Protein AF-A0A968TKN1-F1 (afdb_monomer)

pLDDT: mean 91.69, std 10.73, range [42.12, 97.62]

Solvent-accessible surface area (backbone atoms only — not comparable to full-atom val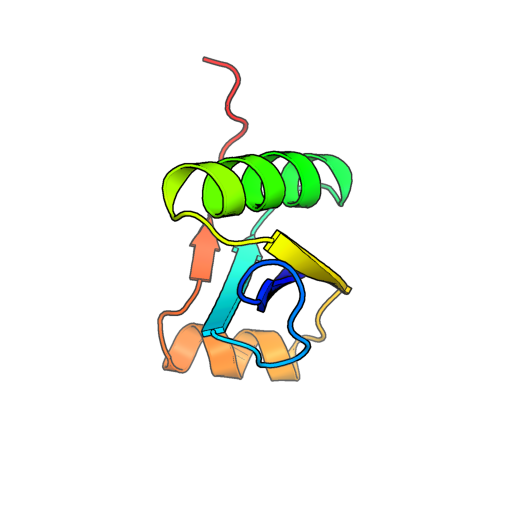ues): 4124 Å² total; per-residue (Å²): 81,32,38,38,33,26,16,44,76,97,53,89,56,76,74,48,68,39,35,35,41,45,97,46,70,68,61,46,48,56,52,44,49,54,51,18,60,77,71,69,36,34,69,70,46,78,41,82,58,53,73,72,56,50,55,52,34,58,75,70,64,36,62,44,78,57,71,76,89,82,124

Structure (mmCIF, N/CA/C/O backbone):
data_AF-A0A968TKN1-F1
#
_entry.id   AF-A0A968TKN1-F1
#
loop_
_atom_site.group_PDB
_atom_site.id
_atom_site.type_symbol
_atom_site.label_atom_id
_atom_site.label_alt_id
_atom_site.label_comp_id
_atom_site.label_asym_id
_atom_site.label_entity_id
_atom_site.label_seq_id
_atom_site.pdbx_PDB_ins_code
_atom_site.Cartn_x
_atom_site.Cartn_y
_atom_site.Cartn_z
_atom_site.occupancy
_atom_site.B_iso_or_equiv
_atom_site.auth_seq_id
_atom_site.auth_comp_id
_atom_site.auth_asym_id
_atom_site.auth_atom_id
_atom_site.pdbx_PDB_model_num
ATOM 1 N N . MET A 1 1 ? 5.745 -0.089 -8.232 1.00 9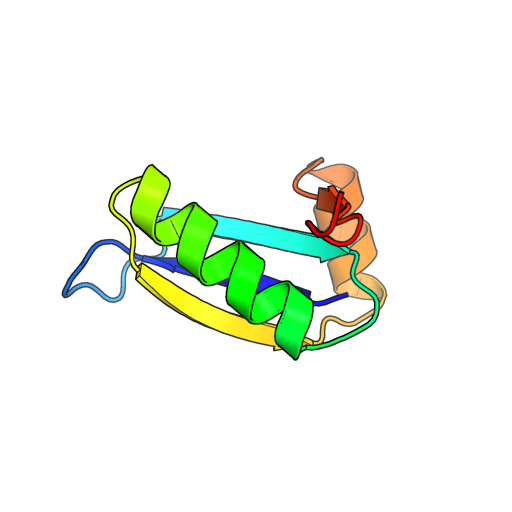3.44 1 MET A N 1
ATOM 2 C CA . MET A 1 1 ? 4.414 0.353 -7.765 1.00 93.44 1 MET A CA 1
ATOM 3 C C . MET A 1 1 ? 4.000 -0.571 -6.638 1.00 93.44 1 MET A C 1
ATOM 5 O O . MET A 1 1 ? 4.224 -1.772 -6.765 1.00 93.44 1 MET A O 1
ATOM 9 N N . TYR A 1 2 ? 3.427 -0.029 -5.570 1.00 97.19 2 TYR A N 1
ATOM 10 C CA . TYR A 1 2 ? 2.943 -0.804 -4.425 1.00 97.19 2 TYR A CA 1
ATOM 11 C C . TYR A 1 2 ? 1.510 -0.400 -4.104 1.00 97.19 2 TYR A C 1
ATOM 13 O O . TYR A 1 2 ? 1.180 0.776 -4.194 1.00 97.19 2 TYR A O 1
ATOM 21 N N . LEU A 1 3 ? 0.661 -1.353 -3.746 1.00 97.31 3 LEU A N 1
ATOM 22 C CA . LEU A 1 3 ? -0.655 -1.082 -3.192 1.00 97.31 3 LEU A CA 1
ATOM 23 C C . LEU A 1 3 ? -0.540 -1.031 -1.672 1.00 97.31 3 LEU A C 1
ATOM 25 O O . LEU A 1 3 ? -0.111 -2.006 -1.057 1.00 97.31 3 LEU A O 1
ATOM 29 N N . ALA A 1 4 ? -0.907 0.106 -1.092 1.00 97.50 4 ALA A N 1
ATOM 30 C CA . ALA A 1 4 ? -1.089 0.254 0.341 1.00 97.50 4 ALA A CA 1
ATOM 31 C C . ALA A 1 4 ? -2.577 0.116 0.669 1.00 97.50 4 ALA A C 1
ATOM 33 O O . ALA A 1 4 ? -3.405 0.843 0.117 1.00 97.50 4 ALA A O 1
ATOM 34 N N . GLU A 1 5 ? -2.898 -0.813 1.557 1.00 97.44 5 GLU A N 1
ATOM 35 C CA . GLU A 1 5 ? -4.249 -1.076 2.046 1.00 97.44 5 GLU A CA 1
ATOM 36 C C . GLU A 1 5 ? -4.340 -0.607 3.496 1.00 97.44 5 GLU A C 1
ATOM 38 O O . GLU A 1 5 ? -3.439 -0.866 4.296 1.00 97.44 5 GLU A O 1
ATOM 43 N N . PHE A 1 6 ? -5.418 0.091 3.836 1.00 97.62 6 PHE A N 1
ATOM 44 C CA . PHE A 1 6 ? -5.603 0.716 5.139 1.00 97.62 6 PHE A CA 1
ATOM 45 C C . PHE A 1 6 ? -6.873 0.203 5.807 1.00 97.62 6 PHE A C 1
ATOM 47 O O . PHE A 1 6 ? -7.890 0.003 5.139 1.00 97.62 6 PHE A O 1
ATOM 54 N N . ALA A 1 7 ? -6.826 0.055 7.128 1.00 97.38 7 ALA A N 1
ATOM 55 C CA . ALA A 1 7 ? -7.956 -0.334 7.971 1.00 97.38 7 ALA A CA 1
ATOM 56 C C . ALA A 1 7 ? -8.088 0.621 9.169 1.00 97.38 7 ALA A C 1
ATOM 58 O O . ALA A 1 7 ? -7.145 1.344 9.500 1.00 97.38 7 ALA A O 1
ATOM 59 N N . PHE A 1 8 ? -9.245 0.637 9.838 1.00 94.94 8 PHE A N 1
ATOM 60 C CA . PHE A 1 8 ? -9.342 1.306 11.140 1.00 94.94 8 PHE A CA 1
ATOM 61 C C . PHE A 1 8 ? -8.623 0.492 12.226 1.00 94.94 8 PHE A C 1
ATOM 63 O O . PHE A 1 8 ? -8.641 -0.743 12.157 1.00 94.94 8 PHE A O 1
ATOM 70 N N . PRO A 1 9 ? -8.059 1.155 13.256 1.00 94.00 9 PRO A N 1
ATOM 71 C CA . PRO A 1 9 ? -7.357 0.477 14.338 1.00 94.00 9 PRO A CA 1
ATOM 72 C C . PRO A 1 9 ? -8.164 -0.652 14.977 1.00 94.00 9 PRO A C 1
ATOM 74 O O . PRO A 1 9 ? -9.324 -0.472 15.354 1.00 94.00 9 PRO A O 1
ATOM 77 N N . GLY A 1 10 ? -7.538 -1.822 15.112 1.00 90.94 10 GLY A N 1
ATOM 78 C CA . GLY A 1 10 ? -8.157 -2.998 15.732 1.00 90.94 10 GLY A CA 1
ATOM 79 C C . GLY A 1 10 ? -9.241 -3.683 14.891 1.00 90.94 10 GLY A C 1
ATOM 80 O O . GLY A 1 10 ? -9.976 -4.518 15.421 1.00 90.94 10 GLY A O 1
ATOM 81 N N . THR A 1 11 ? -9.350 -3.360 13.600 1.00 91.88 11 THR A N 1
ATOM 82 C CA . THR A 1 11 ? -10.313 -3.979 12.677 1.00 91.88 11 THR A CA 1
ATOM 83 C C . THR A 1 11 ? -9.616 -4.619 11.479 1.00 91.88 11 THR A C 1
ATOM 85 O O . THR A 1 11 ? -8.477 -4.301 11.153 1.00 91.88 11 THR A O 1
ATOM 88 N N . THR A 1 12 ? -10.320 -5.523 10.801 1.00 87.44 12 THR A 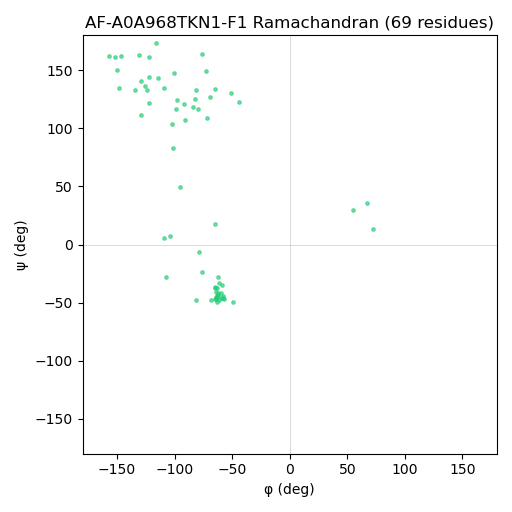N 1
ATOM 89 C CA . THR A 1 12 ? -9.914 -6.074 9.497 1.00 87.44 12 THR A CA 1
ATOM 90 C C . THR A 1 12 ? -10.719 -5.479 8.342 1.00 87.44 12 THR A C 1
ATOM 92 O O . THR A 1 12 ? -10.614 -5.942 7.207 1.00 87.44 12 THR A O 1
ATOM 95 N N . GLU A 1 13 ? -11.547 -4.470 8.620 1.00 92.12 13 GLU A N 1
ATOM 96 C CA . GLU A 1 13 ? -12.344 -3.793 7.606 1.00 92.12 13 GLU A CA 1
ATOM 97 C C . GLU A 1 13 ? -11.466 -2.787 6.863 1.00 92.12 13 GLU A C 1
ATOM 99 O O . GLU A 1 13 ? -10.950 -1.833 7.448 1.00 92.12 13 GLU A O 1
ATOM 104 N N . LEU A 1 14 ? -11.283 -3.019 5.562 1.00 94.62 14 LEU A N 1
ATOM 105 C CA . LEU A 1 14 ? -10.546 -2.105 4.702 1.00 94.62 14 LEU A CA 1
ATOM 106 C C . LEU A 1 14 ? -11.338 -0.815 4.509 1.00 94.62 14 LEU A C 1
ATOM 108 O O . LEU A 1 14 ? -12.487 -0.831 4.070 1.00 94.62 14 LEU A O 1
ATOM 112 N N . VAL A 1 15 ? -10.685 0.309 4.784 1.00 95.38 15 VAL A N 1
ATOM 113 C CA . VAL A 1 15 ? -11.285 1.646 4.697 1.00 95.38 15 VAL A CA 1
ATOM 114 C C . VAL A 1 15 ? -10.765 2.426 3.502 1.00 95.38 15 VAL A C 1
ATOM 116 O O . VAL A 1 15 ? -11.464 3.286 2.965 1.00 95.38 15 VAL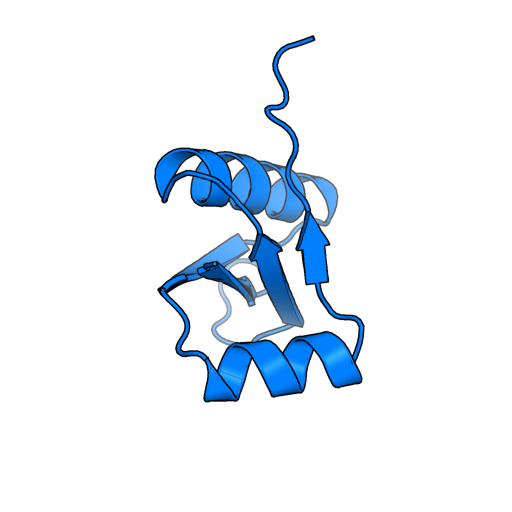 A O 1
ATOM 119 N N . ASN A 1 16 ? -9.535 2.142 3.070 1.00 94.75 16 ASN A N 1
ATOM 120 C CA . ASN A 1 16 ? -8.945 2.799 1.919 1.00 94.75 16 ASN A CA 1
ATOM 121 C C . ASN A 1 16 ? -7.833 1.956 1.292 1.00 94.75 16 ASN A C 1
ATOM 123 O O . ASN A 1 16 ? -7.267 1.059 1.910 1.00 94.75 16 ASN A O 1
ATOM 127 N N . GLU A 1 17 ? -7.503 2.294 0.055 1.00 95.56 17 GLU A N 1
ATOM 128 C CA . GLU A 1 17 ? -6.463 1.661 -0.740 1.00 95.56 17 GLU A CA 1
ATOM 129 C C . GLU A 1 17 ? -5.836 2.703 -1.675 1.00 95.56 17 GLU A C 1
ATOM 131 O O . GLU A 1 17 ? -6.545 3.482 -2.323 1.00 95.56 17 GLU A O 1
ATOM 136 N N . LEU A 1 18 ? -4.507 2.730 -1.756 1.00 96.25 18 LEU A N 1
ATOM 137 C CA . LEU A 1 18 ? -3.770 3.662 -2.607 1.00 96.25 18 LEU A CA 1
ATOM 138 C C . LEU A 1 18 ? -2.668 2.949 -3.373 1.00 96.25 18 LEU A C 1
ATOM 140 O O . LEU A 1 18 ? -1.856 2.228 -2.793 1.00 96.25 18 LEU A O 1
ATOM 144 N N . LEU A 1 19 ? -2.595 3.217 -4.676 1.00 97.19 19 LEU A N 1
ATOM 145 C CA . LEU A 1 19 ? -1.455 2.805 -5.474 1.00 97.19 19 LEU A CA 1
ATOM 146 C C . LEU A 1 19 ? -0.332 3.836 -5.359 1.00 97.19 19 LEU A C 1
ATOM 148 O O . LEU A 1 19 ? -0.486 4.987 -5.764 1.00 97.19 19 LEU A O 1
ATOM 152 N N . LEU A 1 20 ? 0.803 3.402 -4.832 1.00 96.81 20 LEU A N 1
ATOM 153 C CA . LEU A 1 20 ? 1.994 4.203 -4.602 1.00 96.81 20 LEU A CA 1
ATOM 154 C C . LEU A 1 20 ? 2.998 3.990 -5.739 1.00 96.81 20 LEU A C 1
ATOM 156 O O . LEU A 1 20 ? 3.532 2.889 -5.944 1.00 96.81 20 LEU A O 1
ATOM 160 N N . GLN A 1 21 ? 3.274 5.063 -6.476 1.00 95.25 21 GLN A N 1
ATOM 161 C CA . GLN A 1 21 ? 4.343 5.113 -7.464 1.00 95.25 21 GLN A CA 1
ATOM 162 C C . GLN A 1 21 ? 5.618 5.615 -6.786 1.00 95.25 21 GLN A C 1
ATOM 164 O O . GLN A 1 21 ? 5.729 6.786 -6.444 1.00 95.25 21 GLN A O 1
ATOM 169 N N . THR A 1 22 ? 6.567 4.705 -6.582 1.00 92.94 22 THR A N 1
ATOM 170 C CA . THR A 1 22 ? 7.815 4.933 -5.840 1.00 92.94 22 THR A CA 1
ATOM 171 C C . THR A 1 22 ? 8.955 4.104 -6.436 1.00 92.94 22 THR A C 1
ATOM 173 O O . THR A 1 22 ? 8.712 3.135 -7.168 1.00 92.94 22 THR A O 1
ATOM 176 N N . SER A 1 23 ? 10.189 4.493 -6.107 1.00 89.56 23 SER A N 1
ATOM 177 C CA . SER A 1 23 ? 11.426 3.814 -6.477 1.00 89.56 23 SER A CA 1
ATOM 178 C C . SER A 1 23 ? 11.711 2.543 -5.661 1.00 89.56 23 SER A C 1
ATOM 180 O O . SER A 1 23 ? 12.426 1.665 -6.145 1.00 89.56 23 SER A O 1
ATOM 182 N N . SER A 1 24 ? 11.153 2.407 -4.448 1.00 93.69 24 SER A N 1
ATOM 183 C CA . SER A 1 24 ? 11.450 1.288 -3.540 1.00 93.69 24 SER A CA 1
ATOM 184 C C . SER A 1 24 ? 10.293 0.940 -2.594 1.00 93.69 24 SER A C 1
ATOM 186 O O . SER A 1 24 ? 9.404 1.749 -2.350 1.00 93.69 24 SER A O 1
ATOM 188 N N . GLU A 1 25 ? 10.312 -0.270 -2.025 1.00 95.00 25 GLU A N 1
ATOM 189 C CA . GLU A 1 25 ? 9.346 -0.685 -0.991 1.00 95.00 25 GLU A CA 1
ATOM 190 C C . GLU A 1 25 ? 9.460 0.173 0.280 1.00 95.00 25 GLU A C 1
ATOM 192 O O . GLU A 1 25 ? 8.450 0.525 0.885 1.00 95.00 25 GLU A O 1
ATOM 197 N N . GLY A 1 26 ? 10.685 0.554 0.663 1.00 95.75 26 GLY A N 1
ATOM 198 C CA . GLY A 1 26 ? 10.942 1.354 1.863 1.00 95.75 26 GLY A CA 1
ATOM 199 C C . GLY A 1 26 ? 10.308 2.745 1.801 1.00 95.75 26 GLY A C 1
ATOM 200 O O . GLY A 1 26 ? 9.659 3.161 2.757 1.00 95.75 26 GLY A O 1
ATOM 201 N N . GLU A 1 27 ? 10.425 3.436 0.663 1.00 95.00 27 GLU A N 1
ATOM 202 C CA . GLU A 1 27 ? 9.735 4.715 0.436 1.00 95.00 27 GLU A CA 1
ATOM 203 C C . GLU A 1 27 ? 8.209 4.556 0.484 1.00 95.00 27 GLU A C 1
ATOM 205 O O . GLU A 1 27 ? 7.526 5.358 1.122 1.00 95.00 27 GLU A O 1
ATOM 210 N N . ALA A 1 28 ? 7.674 3.503 -0.147 1.00 96.06 28 ALA A N 1
ATOM 211 C CA . ALA A 1 28 ? 6.245 3.199 -0.096 1.00 96.06 28 ALA A CA 1
ATOM 212 C C . ALA A 1 28 ? 5.762 2.997 1.346 1.00 96.06 28 ALA A C 1
ATOM 214 O O . ALA A 1 28 ? 4.727 3.544 1.726 1.00 96.06 28 ALA A O 1
ATOM 215 N N . LYS A 1 29 ? 6.524 2.252 2.155 1.00 97.06 29 LYS A N 1
ATOM 216 C CA . LYS A 1 29 ? 6.198 1.987 3.557 1.00 97.06 29 LYS A CA 1
ATOM 217 C C . LYS A 1 29 ? 6.193 3.264 4.395 1.00 97.06 29 LYS A C 1
ATOM 219 O O . LYS A 1 29 ? 5.203 3.520 5.072 1.00 97.06 29 LYS A O 1
ATOM 224 N N . VAL A 1 30 ? 7.243 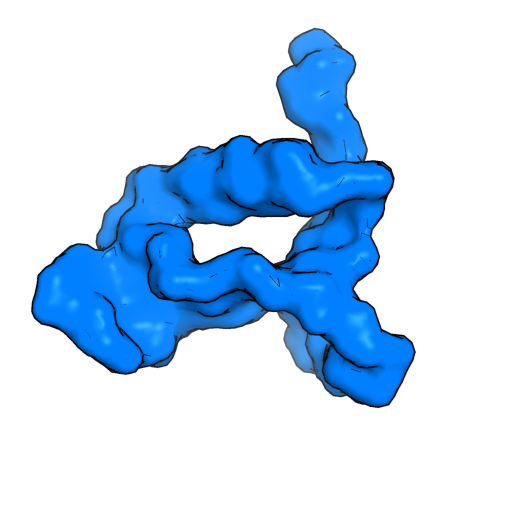4.085 4.304 1.00 96.00 30 VAL A N 1
ATOM 225 C CA . VAL A 1 30 ? 7.340 5.356 5.047 1.00 96.00 30 VAL A CA 1
ATOM 226 C C . VAL A 1 30 ? 6.164 6.275 4.718 1.00 96.00 30 VAL A C 1
ATOM 228 O O . VAL A 1 30 ? 5.526 6.819 5.620 1.00 96.00 30 VAL A O 1
ATOM 231 N N . PHE A 1 31 ? 5.838 6.422 3.431 1.00 95.81 31 PHE A N 1
ATOM 232 C CA . PHE A 1 31 ? 4.694 7.229 3.019 1.00 95.81 31 PHE A CA 1
ATOM 233 C C . PHE A 1 31 ? 3.371 6.652 3.534 1.00 95.81 31 PHE A C 1
ATOM 235 O O . PHE A 1 31 ? 2.546 7.394 4.064 1.00 95.81 31 PHE A O 1
ATOM 242 N N . ALA A 1 32 ? 3.160 5.341 3.388 1.00 97.00 32 ALA A N 1
ATOM 243 C CA . ALA A 1 32 ? 1.929 4.688 3.812 1.00 97.00 32 ALA A CA 1
ATOM 244 C C . ALA A 1 32 ? 1.708 4.813 5.329 1.00 97.00 32 ALA A C 1
ATOM 246 O O . ALA A 1 32 ? 0.599 5.124 5.755 1.00 97.00 3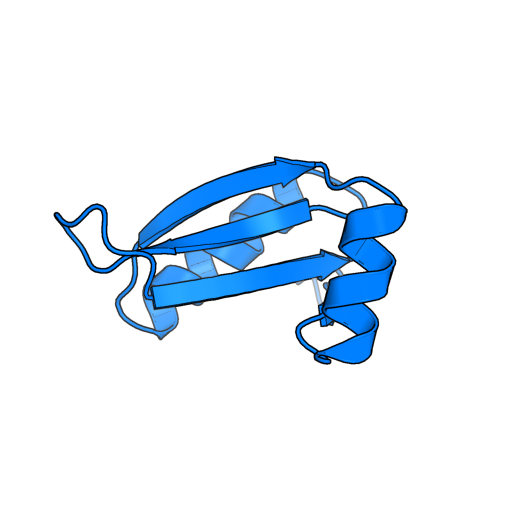2 ALA A O 1
ATOM 247 N N . GLU A 1 33 ? 2.754 4.654 6.141 1.00 96.69 33 GLU A N 1
ATOM 248 C CA . GLU A 1 33 ? 2.687 4.848 7.594 1.00 96.69 33 GLU A CA 1
ATOM 249 C C . GLU A 1 33 ? 2.340 6.300 7.962 1.00 96.69 33 GLU A C 1
ATOM 251 O O . GLU A 1 33 ? 1.447 6.528 8.779 1.00 96.69 33 GLU A O 1
ATOM 256 N N . ALA A 1 34 ? 2.974 7.287 7.320 1.00 96.06 34 ALA A N 1
ATOM 257 C CA . ALA A 1 34 ? 2.665 8.701 7.545 1.00 96.06 34 ALA A CA 1
ATOM 258 C C . ALA A 1 34 ? 1.230 9.062 7.114 1.00 96.06 34 ALA A C 1
ATOM 260 O O . ALA A 1 34 ? 0.523 9.791 7.812 1.00 96.06 34 ALA A O 1
ATOM 261 N N . TYR A 1 35 ? 0.774 8.526 5.978 1.00 95.81 35 TYR A N 1
ATOM 262 C CA . TYR A 1 35 ? -0.600 8.686 5.511 1.00 95.81 35 TYR A CA 1
ATOM 263 C C . TYR A 1 35 ? -1.595 8.084 6.511 1.00 95.81 35 TYR A C 1
ATOM 265 O O . TYR A 1 35 ? -2.546 8.756 6.903 1.00 95.81 35 TYR A O 1
ATOM 273 N N . ALA A 1 36 ? -1.355 6.856 6.976 1.00 96.62 36 ALA A N 1
ATOM 274 C CA . ALA A 1 36 ? -2.202 6.192 7.960 1.00 96.62 36 ALA A CA 1
ATOM 275 C C . ALA A 1 36 ? -2.327 7.024 9.251 1.00 96.62 36 ALA A C 1
ATOM 277 O O . ALA A 1 36 ? -3.441 7.297 9.697 1.00 96.62 36 ALA A O 1
ATOM 278 N N . GLN A 1 37 ? -1.206 7.531 9.781 1.00 95.62 37 GLN A N 1
ATOM 279 C CA . GLN A 1 37 ? -1.191 8.394 10.969 1.00 95.62 37 GLN A CA 1
ATOM 280 C C . GLN A 1 37 ? -1.998 9.683 10.778 1.00 95.62 37 GLN A C 1
ATOM 282 O O . GLN A 1 37 ? -2.809 10.028 11.636 1.00 95.62 37 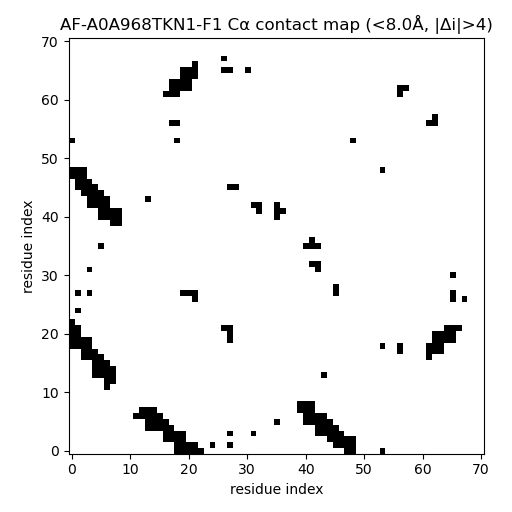GLN A O 1
ATOM 287 N N . ASN A 1 38 ? -1.825 10.369 9.644 1.00 96.06 38 ASN A N 1
ATOM 288 C CA . ASN A 1 38 ? -2.528 11.625 9.359 1.00 96.06 38 ASN A CA 1
ATOM 289 C C . ASN A 1 38 ? -4.055 11.469 9.299 1.00 96.06 38 ASN A C 1
ATOM 291 O O . ASN A 1 38 ? -4.776 12.427 9.576 1.00 96.06 38 ASN A O 1
ATOM 295 N N . TRP A 1 39 ? -4.549 10.281 8.944 1.00 94.69 39 TRP A N 1
ATOM 296 C CA . TRP A 1 39 ? -5.977 10.003 8.775 1.00 94.69 39 TRP A CA 1
ATOM 297 C C . TRP A 1 39 ? -6.565 9.099 9.869 1.00 94.69 39 TRP A C 1
ATOM 299 O O . TRP A 1 39 ? -7.735 8.731 9.781 1.00 94.69 39 TRP A O 1
ATOM 309 N N . GLY A 1 40 ? -5.791 8.749 10.903 1.00 95.38 40 GLY A N 1
ATOM 310 C CA . GLY A 1 40 ? -6.256 7.893 12.001 1.00 95.38 40 GLY A CA 1
ATOM 311 C C . GLY A 1 40 ? -6.558 6.451 11.576 1.00 95.38 40 GLY A C 1
ATOM 312 O O . GLY A 1 40 ? -7.505 5.844 12.075 1.00 95.38 40 GLY A O 1
ATOM 313 N N . MET A 1 41 ? -5.779 5.919 10.637 1.00 96.44 41 MET A N 1
ATOM 314 C CA . MET A 1 41 ? -5.878 4.551 10.120 1.00 96.44 41 MET A CA 1
ATOM 315 C C . MET A 1 41 ? -4.608 3.758 10.457 1.00 96.44 41 MET A C 1
ATOM 317 O O . MET A 1 41 ? -3.612 4.314 10.920 1.00 96.44 41 MET A O 1
ATOM 321 N N . GLU A 1 42 ? -4.624 2.461 10.167 1.00 96.50 42 GLU A N 1
ATOM 322 C CA . GLU A 1 42 ? -3.458 1.578 10.210 1.00 96.50 42 GLU A CA 1
ATOM 323 C C . GLU A 1 42 ? -3.117 1.083 8.802 1.00 96.50 42 GLU A C 1
ATOM 325 O O . GLU A 1 42 ? -4.005 0.811 7.990 1.00 96.50 42 GLU A O 1
ATOM 330 N N . LEU A 1 43 ? -1.819 0.958 8.512 1.00 96.94 43 LEU A N 1
ATOM 331 C CA . LEU A 1 43 ? -1.352 0.258 7.320 1.00 96.94 43 LEU A CA 1
ATOM 332 C C . LEU A 1 43 ? -1.590 -1.240 7.519 1.00 96.94 43 LEU A C 1
ATOM 334 O O . LEU A 1 43 ? -0.907 -1.882 8.315 1.00 96.94 43 LEU A O 1
ATOM 338 N N . PHE A 1 44 ? -2.556 -1.785 6.789 1.00 96.50 44 PHE A N 1
ATOM 339 C CA . PHE A 1 44 ? -2.930 -3.191 6.864 1.00 96.50 44 PHE A CA 1
ATOM 340 C C . PHE A 1 44 ? -1.985 -4.065 6.038 1.00 96.50 44 PHE A C 1
ATOM 342 O O . PHE A 1 44 ? -1.485 -5.082 6.517 1.00 96.50 44 PHE A O 1
ATOM 349 N N . ALA A 1 45 ? -1.717 -3.657 4.798 1.00 96.56 45 ALA A N 1
ATOM 350 C CA . ALA A 1 45 ? -0.830 -4.379 3.901 1.00 96.56 45 ALA A CA 1
ATOM 351 C C . ALA A 1 45 ? -0.132 -3.435 2.924 1.00 96.56 45 ALA A C 1
ATOM 353 O O . ALA A 1 45 ? -0.669 -2.400 2.527 1.00 96.56 45 ALA A O 1
ATOM 354 N N . LEU A 1 46 ? 1.074 -3.829 2.519 1.00 97.50 46 LEU A N 1
ATOM 355 C CA . LEU A 1 46 ? 1.825 -3.194 1.449 1.00 97.50 46 LEU A CA 1
ATOM 356 C C . LEU A 1 46 ? 2.268 -4.281 0.474 1.00 97.50 46 LEU A C 1
ATOM 358 O O . LEU A 1 46 ? 3.077 -5.138 0.825 1.00 97.50 46 LEU A O 1
ATOM 362 N N . THR A 1 47 ? 1.714 -4.276 -0.736 1.00 96.56 47 THR A N 1
ATOM 363 C CA . THR A 1 47 ? 1.925 -5.361 -1.702 1.00 96.56 47 THR A CA 1
ATOM 364 C C . THR A 1 47 ? 2.442 -4.835 -3.041 1.00 96.56 47 THR A C 1
ATOM 366 O O . THR A 1 47 ? 1.955 -3.817 -3.539 1.00 96.56 47 THR A O 1
ATOM 369 N N . PRO A 1 48 ? 3.440 -5.485 -3.666 1.00 95.62 48 PRO A N 1
ATOM 370 C CA . PRO A 1 48 ? 3.822 -5.153 -5.032 1.00 95.62 48 PRO A CA 1
ATOM 371 C C . PRO A 1 48 ? 2.663 -5.489 -5.976 1.00 95.62 48 PRO A C 1
ATOM 373 O O . PRO A 1 48 ? 2.072 -6.566 -5.903 1.00 95.62 48 PRO A O 1
ATOM 376 N N . VAL A 1 49 ? 2.339 -4.566 -6.878 1.00 94.19 49 VAL A N 1
ATOM 377 C CA . VAL A 1 49 ? 1.217 -4.724 -7.818 1.00 94.19 49 VAL A CA 1
ATOM 378 C C . VAL A 1 49 ? 1.665 -5.143 -9.207 1.00 94.19 49 VAL A C 1
ATOM 380 O O . VAL A 1 49 ? 2.705 -4.722 -9.710 1.00 94.19 49 VAL A O 1
ATOM 383 N N . SER A 1 50 ? 0.803 -5.914 -9.864 1.00 93.56 50 SER A N 1
ATOM 384 C CA . SER A 1 50 ? 0.927 -6.244 -11.285 1.00 93.56 50 SER A CA 1
ATOM 385 C C . SER A 1 50 ? 0.510 -5.084 -12.204 1.00 93.56 50 SER A C 1
ATOM 387 O O . SER A 1 50 ? -0.234 -4.178 -11.810 1.00 93.56 50 SER A O 1
ATOM 389 N N . ASP A 1 51 ? 0.892 -5.157 -13.481 1.00 90.50 51 ASP A N 1
ATOM 390 C CA . ASP A 1 51 ? 0.480 -4.190 -14.515 1.00 90.50 51 ASP A CA 1
ATOM 391 C C . ASP A 1 51 ? -1.045 -4.113 -14.684 1.00 90.50 51 ASP A C 1
ATOM 393 O O . ASP A 1 51 ? -1.622 -3.048 -14.925 1.00 90.50 51 ASP A O 1
ATOM 397 N N . ARG A 1 52 ? -1.738 -5.249 -14.527 1.00 89.62 52 ARG A N 1
ATOM 398 C CA . ARG A 1 52 ? -3.202 -5.306 -14.625 1.00 89.62 52 ARG A CA 1
ATOM 399 C C . ARG A 1 52 ? -3.869 -4.500 -13.513 1.00 89.62 52 ARG A C 1
ATOM 401 O O . ARG A 1 52 ? -4.782 -3.730 -13.804 1.00 89.62 52 ARG A O 1
ATOM 408 N N . GLN A 1 53 ? -3.419 -4.676 -12.270 1.00 89.25 53 GLN A N 1
ATOM 409 C CA . GLN A 1 53 ? -3.921 -3.910 -11.126 1.00 89.25 53 GLN A CA 1
ATOM 410 C C . GLN A 1 53 ? -3.593 -2.429 -11.299 1.00 89.25 53 GLN A C 1
ATOM 412 O O . GLN A 1 53 ? -4.480 -1.590 -11.187 1.00 89.25 53 GLN A O 1
ATOM 417 N N . THR A 1 54 ? -2.362 -2.110 -11.701 1.00 91.31 54 THR A N 1
ATOM 418 C CA . THR A 1 54 ? -1.921 -0.736 -11.972 1.00 91.31 54 THR A CA 1
ATOM 419 C C . THR A 1 54 ? -2.893 0.021 -12.886 1.00 91.31 54 THR A C 1
ATOM 421 O O . THR A 1 54 ? -3.367 1.107 -12.544 1.00 91.31 54 THR A O 1
ATOM 424 N N . ASN A 1 55 ? -3.287 -0.587 -14.007 1.00 91.69 55 ASN A N 1
ATOM 425 C CA . ASN A 1 55 ? -4.246 0.010 -14.939 1.00 91.69 55 ASN A CA 1
ATOM 426 C C . ASN A 1 55 ? -5.635 0.263 -14.326 1.00 91.69 55 ASN A C 1
ATOM 428 O O . ASN A 1 55 ? -6.307 1.223 -14.706 1.00 91.69 55 ASN A O 1
ATOM 432 N N . GLN A 1 56 ? -6.088 -0.581 -13.395 1.00 92.00 56 GLN A N 1
ATOM 433 C CA . GLN A 1 56 ? -7.364 -0.382 -12.704 1.00 92.00 56 GLN A CA 1
ATOM 434 C C . GLN A 1 56 ? -7.307 0.843 -11.784 1.00 92.00 56 GLN A C 1
ATOM 436 O O . GLN A 1 56 ? -8.180 1.706 -11.879 1.00 92.00 56 GLN A O 1
ATOM 441 N N . TYR A 1 57 ? -6.258 0.983 -10.971 1.00 91.62 57 TYR A N 1
ATOM 442 C CA . TYR A 1 57 ? -6.108 2.140 -10.077 1.00 91.62 57 TYR A CA 1
ATOM 443 C C . TYR A 1 57 ? -5.931 3.455 -10.839 1.00 91.62 57 TYR A C 1
ATOM 445 O O . TYR A 1 57 ? -6.510 4.464 -10.434 1.00 91.62 57 TYR A O 1
ATOM 453 N N . PHE A 1 58 ? -5.227 3.457 -11.978 1.00 90.81 58 PHE A N 1
ATOM 454 C CA . PHE A 1 58 ? -5.158 4.640 -12.844 1.00 90.81 58 PHE A CA 1
ATOM 455 C C . PHE A 1 58 ? -6.542 5.079 -13.336 1.00 90.81 58 PHE A C 1
ATOM 457 O O . PHE A 1 58 ? -6.853 6.270 -13.311 1.00 90.81 58 PHE A O 1
ATOM 464 N N . ARG A 1 59 ? -7.413 4.135 -13.724 1.00 93.44 59 ARG A N 1
ATOM 465 C CA . ARG A 1 59 ? -8.798 4.445 -14.131 1.00 93.44 59 ARG A CA 1
ATOM 466 C C . ARG A 1 59 ? -9.624 5.017 -12.982 1.00 93.44 59 ARG A C 1
ATOM 468 O O . ARG A 1 59 ? -10.419 5.924 -13.209 1.00 93.44 59 ARG A O 1
ATOM 475 N N . LEU A 1 60 ? -9.414 4.513 -11.767 1.00 92.06 60 LEU A N 1
ATOM 476 C CA . LEU A 1 60 ? -10.062 5.007 -10.549 1.00 92.06 60 LEU A CA 1
ATOM 477 C C . LEU A 1 60 ? -9.431 6.298 -10.006 1.00 92.06 60 LEU A C 1
ATOM 479 O O . LEU A 1 60 ? -9.959 6.871 -9.058 1.00 92.06 60 LEU A O 1
ATOM 483 N N . ARG A 1 61 ? -8.313 6.757 -10.589 1.00 90.12 61 ARG A N 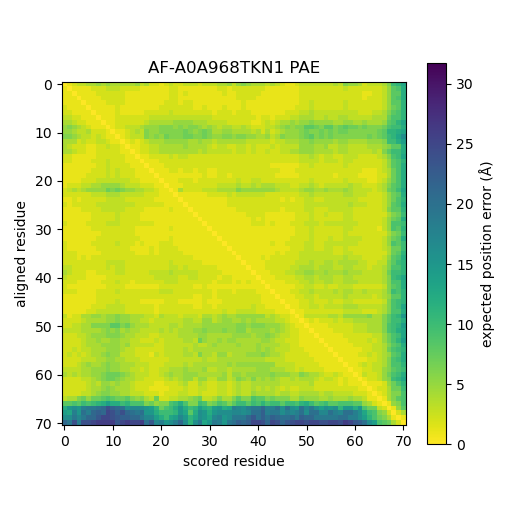1
ATOM 484 C CA . ARG A 1 61 ? -7.506 7.896 -10.117 1.00 90.12 61 ARG A CA 1
ATOM 485 C C . ARG A 1 61 ? -7.051 7.760 -8.656 1.00 90.12 61 ARG A C 1
ATOM 487 O O . ARG A 1 61 ? -6.839 8.758 -7.977 1.00 90.12 61 ARG A O 1
ATOM 494 N N . LYS A 1 62 ? -6.865 6.524 -8.188 1.00 91.50 62 LYS A N 1
ATOM 495 C CA . LYS A 1 62 ? -6.353 6.185 -6.850 1.00 91.50 62 LYS A CA 1
ATOM 496 C C . LYS A 1 62 ? -4.838 5.944 -6.889 1.00 91.50 62 LYS A C 1
ATOM 498 O O . LYS A 1 62 ? -4.357 4.898 -6.457 1.00 91.50 62 LYS A O 1
ATOM 503 N N . VAL A 1 63 ? -4.094 6.872 -7.490 1.00 93.69 63 VAL A N 1
ATOM 504 C CA . VAL A 1 63 ? -2.637 6.765 -7.658 1.00 93.69 63 VAL A CA 1
ATOM 505 C C . VAL A 1 63 ? -1.968 7.988 -7.056 1.00 93.69 63 VAL A C 1
ATOM 507 O O . VAL A 1 63 ? -2.381 9.114 -7.328 1.00 93.69 63 VAL A O 1
ATOM 510 N N . VAL A 1 64 ? -0.927 7.757 -6.263 1.00 93.75 64 VAL A N 1
ATOM 511 C CA . VAL A 1 64 ? -0.103 8.796 -5.648 1.00 93.75 64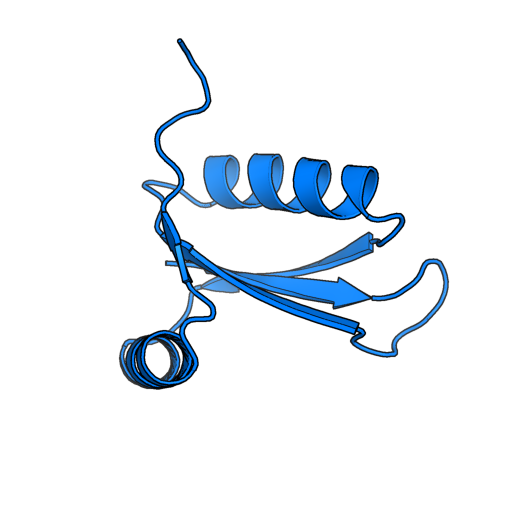 VAL A CA 1
ATOM 512 C C . VAL A 1 64 ? 1.339 8.587 -6.088 1.00 93.75 64 VAL A C 1
ATOM 514 O O . VAL A 1 64 ? 1.915 7.521 -5.866 1.00 93.75 64 VAL A O 1
ATOM 517 N N . ALA A 1 65 ? 1.918 9.604 -6.724 1.00 92.38 65 ALA A N 1
ATOM 518 C CA . ALA A 1 65 ? 3.347 9.646 -6.992 1.00 92.38 65 ALA A CA 1
ATOM 519 C C . ALA A 1 65 ? 4.077 10.157 -5.751 1.00 92.38 65 ALA A C 1
ATOM 521 O O . ALA A 1 65 ? 3.737 11.215 -5.223 1.00 92.38 65 ALA A O 1
ATOM 522 N N . ILE A 1 66 ? 5.050 9.381 -5.280 1.00 88.81 66 ILE A N 1
ATOM 523 C CA . ILE A 1 66 ? 5.903 9.749 -4.158 1.00 88.81 66 ILE A CA 1
ATOM 524 C C . ILE A 1 66 ? 7.224 10.207 -4.758 1.00 88.81 66 ILE A C 1
ATOM 526 O O . ILE A 1 66 ? 8.031 9.396 -5.210 1.00 88.81 66 ILE A O 1
ATOM 530 N N . GLU A 1 67 ? 7.427 11.514 -4.782 1.00 80.88 67 GLU A N 1
ATOM 531 C CA . GLU A 1 67 ? 8.758 12.085 -4.944 1.00 80.88 67 GLU A CA 1
ATOM 532 C C . GLU A 1 67 ? 9.406 12.053 -3.559 1.00 80.88 67 GLU A C 1
ATOM 534 O O . GLU A 1 67 ? 8.728 12.348 -2.571 1.00 80.88 67 GLU A O 1
ATOM 539 N N . SER A 1 68 ? 10.658 11.591 -3.462 1.00 59.44 68 SER A N 1
ATOM 540 C CA . SER A 1 68 ? 11.338 11.400 -2.178 1.00 59.44 68 SER A CA 1
ATOM 541 C C . SER A 1 68 ? 11.085 12.604 -1.268 1.00 59.44 68 SER A C 1
ATOM 543 O O . SER A 1 68 ? 11.413 13.730 -1.632 1.00 59.44 68 SER A O 1
ATOM 545 N N . LEU A 1 69 ? 10.525 12.367 -0.075 1.00 55.25 69 LEU A N 1
ATOM 546 C CA . LEU A 1 69 ? 10.196 13.386 0.941 1.00 55.25 69 LEU A CA 1
ATOM 547 C C . LEU A 1 69 ? 11.439 14.101 1.525 1.00 55.25 69 LEU A C 1
ATOM 549 O O . LEU A 1 69 ? 11.366 14.723 2.579 1.00 55.25 69 LEU A O 1
ATOM 553 N N . ASN A 1 70 ? 12.580 14.012 0.844 1.00 43.56 70 ASN A N 1
ATOM 554 C CA . ASN A 1 70 ? 13.830 14.669 1.178 1.00 43.56 70 ASN A CA 1
ATOM 555 C C . ASN A 1 70 ? 13.992 15.904 0.280 1.00 43.56 70 ASN A C 1
ATOM 557 O O . ASN A 1 70 ? 14.651 15.852 -0.759 1.00 43.56 70 ASN A O 1
ATOM 561 N N . SER A 1 71 ? 13.369 17.010 0.680 1.00 42.12 71 SER A N 1
ATOM 562 C CA . SER A 1 71 ? 13.774 18.373 0.311 1.00 42.12 71 SER A CA 1
ATOM 563 C C . SER A 1 71 ? 13.929 19.190 1.582 1.00 42.12 71 SER A C 1
ATOM 565 O O . SER A 1 71 ? 13.018 19.097 2.433 1.00 42.12 71 SER A O 1
#

Foldseek 3Di:
DKKWWKAAPPDPDTDDIAAEADPDQVLVVVVSCVVCVVVRIDGPDIGDDDPVVVVVCVVVVRYDYDDDPPD

Mean predicted aligned error: 3.76 Å

Radius of gyration: 11.79 Å; Cα contacts (8 Å, |Δi|>4): 118; chains: 1; bounding box: 26×25×31 Å

Sequence (71 aa):
MYLAEFAFPGTTELVNELLLQTSSEGEAKVFAEAYAQNWGMELFALTPVSDRQTNQYFRLRKVVAIESLNS

Nearest PDB structures (foldseek):
  8x6g-assembly1_G  TM=6.059E-01  e=3.324E-02  Staphylococcus aureus
  4llg-assembly2_N  TM=7.946E-01  e=2.659E-01  Escherichia phage T7
  7f75-assembly1_H  TM=5.664E-01  e=9.722E-02  Bacillus subtilis
  6zfb-assembly1_e  TM=5.573E-01  e=9.722E-02  Bacillus subtilis
  4njc-assembly1_A  TM=4.246E-01  e=3.401E+00  Geobacillus stearothermophilus

Secondary structure (DSSP, 8-state):
-EEEEEE-TT---EEEEEEEE-SSHHHHHHHHHHHHHHHT-EEEEEEEPPHHHHHHHHHHT-EEE---S--